Protein AF-A0AAV5WYT2-F1 (afdb_monomer_lite)

Radius of gyration: 34.92 Å; chains: 1; bounding box: 59×83×75 Å

Sequence (184 aa):
SSIEMAESSEPVCFFTCSLFDEMCTACASFRETVQFFSNYEGYVDEVEREETIAYLLTYYLESETETEFDEADSDDEEEEKMRQEAVEQIQREREEEHVPSALSIRYSRRCDICFFSNPPTRVAFISCGHLSCIHCAKHLAETGLILKTAICPFCRNPSKFVRIFEEEYRPSPPSFSTVLLSPS

Organism: NCBI:txid1538716

Secondary structure (DSSP, 8-state):
---PPP-----HHHHHHTTTT---HHHHHHHHHHHHHHT--S---HHHHHHHHHHHHHHHHHHTS-------SSHHHHHHHHHHHHHHHHHHHHHHHT-TTGGG-------TTT--SS-S-EEEETTT--EEEHHHHHHHHHH-TTTS-EEPTTT--EE-EEEPPPP---PPPP----------

Structure (mmCIF, N/CA/C/O backbone):
data_AF-A0AAV5WYT2-F1
#
_entry.id   AF-A0AAV5WYT2-F1
#
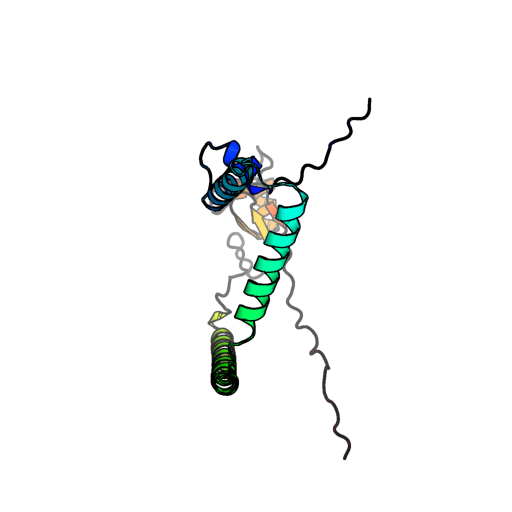loop_
_atom_site.group_PDB
_atom_site.id
_atom_site.type_symbol
_atom_site.label_atom_id
_atom_site.label_alt_id
_atom_site.label_comp_id
_atom_site.label_asym_id
_atom_site.label_entity_id
_atom_site.label_seq_id
_atom_site.pdbx_PDB_ins_code
_atom_site.Cartn_x
_atom_site.Cartn_y
_atom_site.Cartn_z
_atom_site.occupancy
_atom_site.B_iso_or_equiv
_atom_site.auth_seq_id
_atom_site.auth_comp_id
_atom_site.auth_asym_id
_atom_site.auth_atom_id
_atom_site.pdbx_PDB_model_num
ATOM 1 N N . SER A 1 1 ? 29.687 35.070 23.940 1.00 44.09 1 SER A N 1
ATOM 2 C CA . SER A 1 1 ? 28.448 35.861 23.943 1.00 44.09 1 SER A CA 1
ATOM 3 C C . SER A 1 1 ? 27.317 34.865 23.997 1.00 44.09 1 SER A C 1
ATOM 5 O O . SER A 1 1 ? 27.053 34.214 22.994 1.00 44.09 1 SER A O 1
ATOM 7 N N . SER A 1 2 ? 26.809 34.615 25.198 1.00 38.56 2 SER A N 1
ATOM 8 C CA . SER A 1 2 ? 25.729 33.664 25.451 1.00 38.56 2 SER A CA 1
ATOM 9 C C . SER A 1 2 ? 24.444 34.475 25.533 1.00 38.56 2 SER A C 1
ATOM 11 O O . SER A 1 2 ? 24.407 35.457 26.269 1.00 38.56 2 SER A O 1
ATOM 13 N N . ILE A 1 3 ? 23.447 34.122 24.728 1.00 42.97 3 ILE A N 1
ATOM 14 C CA . ILE A 1 3 ? 22.118 34.732 24.774 1.00 42.97 3 ILE A CA 1
ATOM 15 C C . ILE A 1 3 ? 21.289 33.872 25.724 1.00 42.97 3 ILE A C 1
ATOM 17 O O . ILE A 1 3 ? 21.007 32.716 25.418 1.00 42.97 3 ILE A O 1
ATOM 21 N N . GLU A 1 4 ? 20.953 34.427 26.884 1.00 54.44 4 GLU A N 1
ATOM 22 C CA . GLU A 1 4 ? 19.903 33.903 27.753 1.00 54.44 4 GLU A CA 1
ATOM 23 C C . GLU A 1 4 ? 18.554 34.309 27.151 1.00 54.44 4 GLU A C 1
ATOM 25 O O . GLU A 1 4 ? 18.307 35.490 26.903 1.00 54.44 4 GLU A O 1
ATOM 30 N N . MET A 1 5 ? 17.699 33.328 26.861 1.00 42.62 5 MET A N 1
ATOM 31 C CA . MET A 1 5 ? 16.313 33.570 26.471 1.00 42.62 5 MET A CA 1
ATOM 32 C C . MET A 1 5 ? 15.437 33.448 27.714 1.00 42.62 5 MET A C 1
ATOM 34 O O . MET A 1 5 ? 15.408 32.398 28.348 1.00 42.62 5 MET A O 1
ATOM 38 N N . ALA A 1 6 ? 14.752 34.536 28.060 1.00 46.12 6 ALA A N 1
ATOM 39 C CA . ALA A 1 6 ? 13.734 34.550 29.098 1.00 46.12 6 ALA A CA 1
ATOM 40 C C . ALA A 1 6 ? 12.500 33.766 28.624 1.00 46.12 6 ALA A C 1
ATOM 42 O O . ALA A 1 6 ? 11.971 34.029 27.543 1.00 46.12 6 ALA A O 1
ATOM 43 N N . GLU A 1 7 ? 12.046 32.813 29.434 1.00 52.94 7 GLU A N 1
ATOM 44 C CA . GLU A 1 7 ? 10.786 32.097 29.242 1.00 52.94 7 GLU A CA 1
ATOM 45 C C . GLU A 1 7 ? 9.620 33.020 29.632 1.00 52.94 7 GLU A C 1
ATOM 47 O O . GLU A 1 7 ? 9.244 33.111 30.799 1.00 52.94 7 GLU A O 1
ATOM 52 N N . SER A 1 8 ? 9.054 33.750 28.666 1.00 54.44 8 SER A N 1
ATOM 53 C CA . SER A 1 8 ? 7.767 34.424 28.854 1.00 54.44 8 SER A CA 1
ATOM 54 C C . SER A 1 8 ? 6.643 33.413 28.638 1.00 54.44 8 SER A C 1
ATOM 56 O O . SER A 1 8 ? 6.494 32.857 27.549 1.00 54.44 8 SER A O 1
ATOM 58 N N . SER A 1 9 ? 5.847 33.165 29.679 1.00 58.34 9 SER A N 1
ATOM 59 C CA . SER A 1 9 ? 4.703 32.246 29.679 1.00 58.34 9 SER A CA 1
ATOM 60 C C . SER A 1 9 ? 3.496 32.832 28.937 1.00 58.34 9 SER A C 1
ATOM 62 O O . SER A 1 9 ? 2.413 32.986 29.500 1.00 58.34 9 SER A O 1
ATOM 64 N N . GLU A 1 10 ? 3.683 33.211 27.677 1.00 53.88 10 GLU A N 1
ATOM 65 C CA . GLU A 1 10 ? 2.572 33.572 26.806 1.00 53.88 10 GLU A CA 1
ATOM 66 C C . GLU A 1 10 ? 1.927 32.294 26.246 1.00 53.88 10 GLU A C 1
ATOM 68 O O . GLU A 1 10 ? 2.632 31.373 25.817 1.00 53.88 10 GLU A O 1
ATOM 73 N N . PRO A 1 11 ? 0.587 32.190 26.243 1.00 59.00 11 PRO A N 1
ATOM 74 C CA . PRO A 1 11 ? -0.090 31.036 25.674 1.00 59.00 11 PRO A CA 1
ATOM 75 C C . PRO A 1 11 ? 0.221 30.942 24.174 1.00 59.00 11 PRO A C 1
ATOM 77 O O . PRO A 1 11 ? 0.096 31.920 23.442 1.00 59.00 11 PRO A O 1
ATOM 80 N N . VAL A 1 12 ? 0.571 29.743 23.699 1.00 59.28 12 VAL A N 1
ATOM 81 C CA . VAL A 1 12 ? 1.012 29.449 22.313 1.00 59.28 12 VAL A CA 1
ATOM 82 C C . VAL A 1 12 ? 0.027 29.963 21.228 1.00 59.28 12 VAL A C 1
ATOM 84 O O . VAL A 1 12 ? 0.431 30.253 20.100 1.00 59.28 12 VAL A O 1
ATOM 87 N N . CYS A 1 13 ? -1.256 30.160 21.578 1.00 60.09 13 CYS A N 1
ATOM 88 C CA . CYS A 1 13 ? -2.288 30.838 20.761 1.00 60.09 13 CYS A CA 1
ATOM 89 C C . CYS A 1 13 ? -1.910 32.267 20.361 1.00 60.09 13 CYS A C 1
ATOM 91 O O . CYS A 1 13 ? -2.163 32.688 19.233 1.00 60.09 13 CYS A O 1
ATOM 93 N N . PHE A 1 14 ? -1.331 33.028 21.288 1.00 56.94 14 PHE A N 1
ATOM 94 C CA . PHE A 1 14 ? -1.190 34.472 21.150 1.00 56.94 14 PHE A CA 1
ATOM 95 C C . PHE A 1 14 ? -0.170 34.837 20.072 1.00 56.94 14 PHE A C 1
ATOM 97 O O . PHE A 1 14 ? -0.423 35.710 19.240 1.00 56.94 14 PHE A O 1
ATOM 104 N N . PHE A 1 15 ? 0.936 34.091 20.015 1.00 57.75 15 PHE A N 1
ATOM 105 C CA . PHE A 1 15 ? 2.007 34.303 19.041 1.00 57.75 15 PHE A CA 1
ATOM 106 C C . PHE A 1 15 ? 1.596 33.925 17.611 1.00 57.75 15 PHE A C 1
ATOM 108 O O . PHE A 1 15 ? 2.059 34.515 16.639 1.00 57.75 15 PHE A O 1
ATOM 115 N N . THR A 1 16 ? 0.709 32.937 17.469 1.00 57.47 16 THR A N 1
ATOM 116 C CA . THR A 1 16 ? 0.218 32.504 16.156 1.00 57.47 16 THR A CA 1
ATOM 117 C C . THR A 1 16 ? -0.892 33.416 15.641 1.00 57.47 16 THR A C 1
ATOM 119 O O . THR A 1 16 ? -0.857 33.784 14.473 1.00 57.47 16 THR A O 1
ATOM 122 N N . CYS A 1 17 ? -1.818 33.873 16.489 1.00 61.09 17 CYS A N 1
ATOM 123 C CA . CYS A 1 17 ? -2.898 34.774 16.061 1.00 61.09 17 CYS A CA 1
ATOM 124 C C . CYS A 1 17 ? -2.403 36.183 15.689 1.00 61.09 17 CYS A C 1
ATOM 126 O O . CYS A 1 17 ? -2.953 36.812 14.791 1.00 61.09 17 CYS A O 1
ATOM 128 N N . SER A 1 18 ? -1.340 36.676 16.332 1.00 60.09 18 SER A N 1
ATOM 129 C CA . SER A 1 18 ? -0.770 38.002 16.038 1.00 60.09 18 SER A CA 1
ATOM 130 C C . SER A 1 18 ? -0.040 38.079 14.689 1.00 60.09 18 SER A C 1
ATOM 132 O O . SER A 1 18 ? 0.141 39.173 14.161 1.00 60.09 18 SER A O 1
ATOM 134 N N . LEU A 1 19 ? 0.328 36.940 14.088 1.00 63.75 19 LEU A N 1
ATOM 135 C CA . LEU A 1 19 ? 0.947 36.885 12.757 1.00 63.75 19 LEU A CA 1
ATOM 136 C C . LEU A 1 19 ? -0.060 36.953 11.599 1.00 63.75 19 LEU A C 1
ATOM 138 O O . LEU A 1 19 ? 0.343 37.253 10.476 1.00 63.75 19 LEU A O 1
ATOM 142 N N . PHE A 1 20 ? -1.341 36.669 11.852 1.00 62.19 20 PHE A N 1
ATOM 143 C CA . PHE A 1 20 ? -2.367 36.550 10.808 1.00 62.19 20 PHE A CA 1
ATOM 144 C C . PHE A 1 20 ? -3.471 37.615 10.889 1.00 62.19 20 PHE A C 1
ATOM 146 O O . PHE A 1 20 ? -4.433 37.526 10.135 1.00 62.19 20 PHE A O 1
ATOM 153 N N . ASP A 1 21 ? -3.336 38.619 11.765 1.00 58.19 21 ASP A N 1
ATOM 154 C CA . ASP A 1 21 ? -4.294 39.729 11.968 1.00 58.19 21 ASP A CA 1
ATOM 155 C C . ASP A 1 21 ? -5.744 39.305 12.316 1.00 58.19 21 ASP A C 1
ATOM 157 O O . ASP A 1 21 ? -6.640 40.139 12.443 1.00 58.19 21 ASP A O 1
ATOM 161 N N . GLU A 1 22 ? -5.978 38.013 12.557 1.00 69.62 22 GLU A N 1
ATOM 162 C CA . GLU A 1 22 ? -7.252 37.444 12.994 1.00 69.62 22 GLU A CA 1
ATOM 163 C C . GLU A 1 22 ? -7.084 36.850 14.403 1.00 69.62 22 GLU A C 1
ATOM 165 O O . GLU A 1 22 ? -6.518 35.772 14.597 1.00 69.62 22 GLU A O 1
ATOM 170 N N . MET A 1 23 ? -7.559 37.572 15.426 1.00 69.88 23 MET A N 1
ATOM 171 C CA . MET A 1 23 ? -7.591 37.072 16.807 1.00 69.88 23 MET A CA 1
ATOM 172 C C . MET A 1 23 ? -8.724 36.056 16.986 1.00 69.88 23 MET A C 1
ATOM 174 O O . MET A 1 23 ? -9.882 36.352 16.695 1.00 69.88 23 MET A O 1
ATOM 178 N N . CYS A 1 24 ? -8.420 34.880 17.541 1.00 75.81 24 CYS A N 1
ATOM 179 C CA . CYS A 1 24 ? -9.458 33.924 17.923 1.00 75.81 24 CYS A CA 1
ATOM 180 C C . CYS A 1 24 ? -10.222 34.387 19.181 1.00 75.81 24 CYS A C 1
ATOM 182 O O . CYS A 1 24 ? -9.710 35.158 19.998 1.00 75.81 24 CYS A O 1
ATOM 184 N N . THR A 1 25 ? -11.432 33.863 19.380 1.00 71.94 25 THR A N 1
ATOM 185 C CA . THR A 1 25 ? -12.322 34.192 20.508 1.00 71.94 25 THR A CA 1
ATOM 186 C C . THR A 1 25 ? -11.679 33.972 21.880 1.00 71.94 25 THR A C 1
ATOM 188 O O . THR A 1 25 ? -11.919 34.756 22.792 1.00 71.94 25 THR A O 1
ATOM 191 N N . ALA A 1 26 ? -10.818 32.959 22.026 1.00 67.69 26 ALA A N 1
ATOM 192 C CA . ALA A 1 26 ? -10.101 32.690 23.276 1.00 67.69 26 ALA A CA 1
ATOM 193 C C . ALA A 1 26 ? -9.005 33.732 23.572 1.00 67.69 26 ALA A C 1
ATOM 195 O O . ALA A 1 26 ? -8.808 34.138 24.714 1.00 67.69 26 ALA A O 1
ATOM 196 N N . CYS A 1 27 ? -8.300 34.197 22.539 1.00 67.00 27 CYS A N 1
ATOM 197 C CA . CYS A 1 27 ? -7.302 35.253 22.676 1.00 67.00 27 CYS A CA 1
ATOM 198 C C . CYS A 1 27 ? -7.987 36.648 22.834 1.00 67.00 27 CYS A C 1
ATOM 200 O O . CYS A 1 27 ? -7.410 37.549 23.445 1.00 67.00 27 CYS A O 1
ATOM 202 N N . ALA A 1 28 ? -9.237 36.823 22.373 1.00 71.75 28 ALA A N 1
ATOM 203 C CA . ALA A 1 28 ? -10.056 38.023 22.610 1.00 71.75 28 ALA A CA 1
ATOM 204 C C . ALA A 1 28 ? -10.562 38.133 24.060 1.00 71.75 28 ALA A C 1
ATOM 206 O O . ALA A 1 28 ? -10.391 39.182 24.681 1.00 71.75 28 ALA A O 1
ATOM 207 N N . SER A 1 29 ? -11.097 37.048 24.630 1.00 71.06 29 SER A N 1
ATOM 208 C CA . SER A 1 29 ? -11.566 37.038 26.023 1.00 71.06 29 SER A CA 1
ATOM 209 C C . SER A 1 29 ? -10.429 37.274 27.020 1.00 71.06 29 SER A C 1
ATOM 211 O O . SER A 1 29 ? -10.599 37.999 27.995 1.00 71.06 29 SER A O 1
ATOM 213 N N . PHE A 1 30 ? -9.232 36.742 26.752 1.00 70.69 30 PHE A N 1
ATOM 214 C CA . PHE A 1 30 ? -8.055 37.013 27.580 1.00 70.69 30 PHE A CA 1
ATOM 215 C C . PHE A 1 30 ? -7.683 38.506 27.593 1.00 70.69 30 PHE A C 1
ATOM 217 O O . PHE A 1 30 ? -7.388 39.062 28.651 1.00 70.69 30 PHE A O 1
ATOM 224 N N . ARG A 1 31 ? -7.746 39.181 26.436 1.00 71.88 31 ARG A N 1
ATOM 225 C CA . ARG A 1 31 ? -7.454 40.619 26.325 1.00 71.88 31 ARG A CA 1
ATOM 226 C C . ARG A 1 31 ? -8.453 41.471 27.109 1.00 71.88 31 ARG A C 1
ATOM 228 O O . ARG A 1 31 ? -8.035 42.425 27.763 1.00 71.88 31 ARG A O 1
ATOM 235 N N . GLU A 1 32 ? -9.737 41.126 27.061 1.00 71.81 32 GLU A N 1
ATOM 236 C CA . GLU A 1 32 ? -10.781 41.822 27.823 1.00 71.81 32 GLU A CA 1
ATOM 237 C C . GLU A 1 32 ? -10.590 41.647 29.333 1.00 71.81 32 GLU A C 1
ATOM 239 O O . GLU A 1 32 ? -10.638 42.630 30.072 1.00 71.81 32 GLU A O 1
ATOM 244 N N . THR A 1 33 ? -10.266 40.434 29.789 1.00 69.94 33 THR A N 1
ATOM 245 C CA . THR A 1 33 ? -9.974 40.156 31.203 1.00 69.94 33 THR A CA 1
ATOM 246 C C . THR A 1 33 ? -8.774 40.965 31.700 1.00 69.94 33 THR A C 1
ATOM 248 O O . THR A 1 33 ? -8.845 41.593 32.754 1.00 69.94 33 THR A O 1
ATOM 251 N N . VAL A 1 34 ? -7.681 41.028 30.931 1.00 67.75 34 VAL A N 1
ATOM 252 C CA . VAL A 1 34 ? -6.492 41.812 31.313 1.00 67.75 34 VAL A CA 1
ATOM 253 C C . VAL A 1 34 ? -6.783 43.320 31.325 1.00 67.75 34 VAL A C 1
ATOM 255 O O . VAL A 1 34 ? -6.356 44.013 32.250 1.00 67.75 34 VAL A O 1
ATOM 258 N N . GLN A 1 35 ? -7.547 43.840 30.356 1.00 67.12 35 GLN A N 1
ATOM 259 C CA . GLN A 1 35 ? -7.967 45.250 30.349 1.00 67.12 35 GLN A CA 1
ATOM 260 C C . GLN A 1 35 ? -8.914 45.602 31.502 1.00 67.12 35 GLN A C 1
ATOM 262 O O . GLN A 1 35 ? -8.885 46.730 31.997 1.00 67.12 35 GLN A O 1
ATOM 267 N N . PHE A 1 36 ? -9.741 44.659 31.953 1.00 70.19 36 PHE A N 1
ATOM 268 C CA . PHE A 1 36 ? -10.598 44.853 33.117 1.00 70.19 36 PHE A CA 1
ATOM 269 C C . PHE A 1 36 ? -9.770 45.051 34.395 1.00 70.19 36 P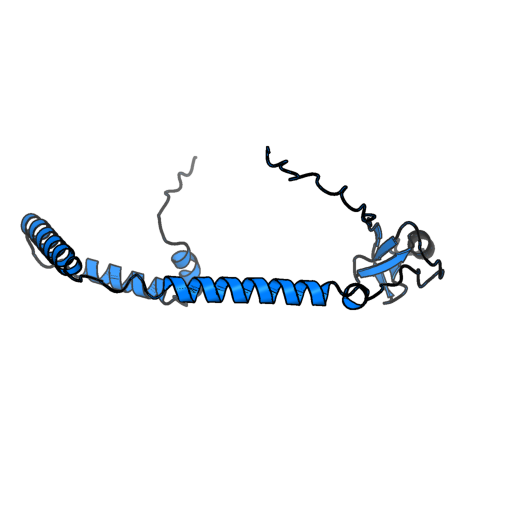HE A C 1
ATOM 271 O O . PHE A 1 36 ? -10.026 45.987 35.152 1.00 70.19 36 PHE A O 1
ATOM 278 N N . PHE A 1 37 ? -8.722 44.245 34.591 1.00 59.69 37 PHE A N 1
ATOM 279 C CA . PHE A 1 37 ? -7.827 44.397 35.741 1.00 59.69 37 PHE A CA 1
ATOM 280 C C . PHE A 1 37 ? -6.975 45.671 35.675 1.00 59.69 37 PHE A C 1
ATOM 282 O O . PHE A 1 37 ? -6.755 46.293 36.713 1.00 59.69 37 PHE A O 1
ATOM 289 N N . SER A 1 38 ? -6.546 46.113 34.483 1.00 58.28 38 SER A N 1
ATOM 290 C CA . SER A 1 38 ? -5.730 47.334 34.358 1.00 58.28 38 SER A CA 1
ATOM 291 C C . SER A 1 38 ? -6.514 48.624 34.610 1.00 58.28 38 SER A C 1
ATOM 293 O O . SER A 1 38 ? -5.930 49.625 35.002 1.00 58.28 38 SER A O 1
ATOM 295 N N . ASN A 1 39 ? -7.830 48.625 34.381 1.00 59.44 39 ASN A N 1
ATOM 296 C CA . ASN A 1 39 ? -8.673 49.809 34.581 1.00 59.44 39 ASN A CA 1
ATOM 297 C C . ASN A 1 39 ? -9.189 49.960 36.022 1.00 59.44 39 ASN A C 1
ATOM 299 O O . ASN A 1 39 ? -9.852 50.948 36.332 1.00 59.44 39 ASN A O 1
ATOM 303 N N . TYR A 1 40 ? -8.864 49.021 36.915 1.00 59.44 40 TYR A N 1
ATOM 304 C CA . TYR A 1 40 ? -9.212 49.069 38.337 1.00 59.44 40 TYR A CA 1
ATOM 305 C C . TYR A 1 40 ? -8.069 49.674 39.186 1.00 59.44 40 TYR A C 1
ATOM 307 O O . TYR A 1 40 ? -7.732 49.177 40.263 1.00 59.44 40 TYR A O 1
ATOM 315 N N . GLU A 1 41 ? -7.462 50.759 38.690 1.00 53.00 41 GLU A N 1
ATOM 316 C CA . GLU A 1 41 ? -6.531 51.652 39.409 1.00 53.00 41 GLU A CA 1
ATOM 317 C C . GLU A 1 41 ? -7.287 52.868 39.979 1.00 53.00 41 GLU A C 1
ATOM 319 O O . GLU A 1 41 ? -6.956 54.032 39.758 1.00 53.00 41 GLU A O 1
ATOM 324 N N . GLY A 1 42 ? -8.366 52.590 40.708 1.00 53.75 42 GLY A N 1
ATOM 325 C CA . GLY A 1 42 ? -9.157 53.591 41.416 1.00 53.75 42 GLY A CA 1
ATOM 326 C C . GLY A 1 42 ? -9.109 53.356 42.919 1.00 53.75 42 GLY A C 1
ATOM 327 O O . GLY A 1 42 ? -9.972 52.666 43.438 1.00 53.75 42 GLY A O 1
ATOM 328 N N . TYR A 1 43 ? -8.097 53.927 43.578 1.00 52.69 43 TYR A N 1
ATOM 329 C CA . TYR A 1 43 ? -8.089 54.352 44.987 1.00 52.69 43 TYR A CA 1
ATOM 330 C C . TYR A 1 43 ? -8.842 53.444 45.979 1.00 52.69 43 TYR A C 1
ATOM 332 O O . TYR A 1 43 ? -9.886 53.811 46.516 1.00 52.69 43 TYR A O 1
ATOM 340 N N . VAL A 1 44 ? -8.278 52.268 46.243 1.00 49.31 44 VAL A N 1
ATOM 341 C CA . VAL A 1 44 ? -8.585 51.482 47.443 1.00 49.31 44 VAL A CA 1
ATOM 342 C C . VAL A 1 44 ? -7.245 51.210 48.109 1.00 49.31 44 VAL A C 1
ATOM 344 O O . VAL A 1 44 ? -6.322 50.750 47.434 1.00 49.31 44 VAL A O 1
ATOM 347 N N . ASP A 1 45 ? -7.120 51.583 49.381 1.00 54.88 45 ASP A N 1
ATOM 348 C CA . ASP A 1 45 ? -5.930 51.350 50.200 1.00 54.88 45 ASP A CA 1
ATOM 349 C C . ASP A 1 45 ? -5.545 49.863 50.086 1.00 54.88 45 ASP A C 1
ATOM 351 O O . ASP A 1 45 ? -6.417 48.995 50.181 1.00 54.88 45 ASP A O 1
ATOM 355 N N . GLU A 1 46 ? -4.271 49.549 49.823 1.00 55.50 46 GLU A N 1
ATOM 356 C CA . GLU A 1 46 ? -3.808 48.177 49.516 1.00 55.50 46 GLU A CA 1
ATOM 357 C C . GLU A 1 46 ? -4.236 47.153 50.584 1.00 55.50 46 GLU A C 1
ATOM 359 O O . GLU A 1 46 ? -4.455 45.985 50.273 1.00 55.50 46 GLU A O 1
ATOM 364 N N . VAL A 1 47 ? -4.442 47.618 51.818 1.00 56.53 47 VAL A N 1
ATOM 365 C CA . VAL A 1 47 ? -4.871 46.822 52.973 1.00 56.53 47 VAL A CA 1
ATOM 366 C C . VAL A 1 47 ? -6.374 46.485 52.946 1.00 56.53 47 VAL A C 1
ATOM 368 O O . VAL A 1 47 ? -6.750 45.374 53.304 1.00 56.53 47 VAL A O 1
ATOM 371 N N . GLU A 1 48 ? -7.249 47.375 52.457 1.00 58.44 48 GLU A N 1
ATOM 372 C CA . GLU A 1 48 ? -8.704 47.116 52.382 1.00 58.44 48 GLU A CA 1
ATOM 373 C C . GLU A 1 48 ? -9.072 46.192 51.205 1.00 58.44 48 GLU A C 1
ATOM 375 O O . GLU A 1 48 ? -10.117 45.530 51.201 1.00 58.44 48 GLU A O 1
ATOM 380 N N . ARG A 1 49 ? -8.197 46.111 50.195 1.00 63.66 49 ARG A N 1
ATOM 381 C CA . ARG A 1 49 ? -8.394 45.274 49.005 1.00 63.66 49 ARG A CA 1
ATOM 382 C C . ARG A 1 49 ? -8.284 43.785 49.325 1.00 63.66 49 ARG A C 1
ATOM 384 O O . ARG A 1 49 ? -9.110 43.009 48.849 1.00 63.66 49 ARG A O 1
ATOM 391 N N . GLU A 1 50 ? -7.299 43.392 50.130 1.00 70.12 50 GLU A N 1
ATOM 392 C CA . GLU A 1 50 ? -7.099 41.991 50.519 1.00 70.12 50 GLU A CA 1
ATOM 393 C C . GLU A 1 50 ? -8.236 41.486 51.412 1.00 70.12 50 GLU A C 1
ATOM 395 O O . GLU A 1 50 ? -8.751 40.392 51.181 1.00 70.12 50 GLU A O 1
ATOM 400 N N . GLU A 1 51 ? -8.703 42.305 52.360 1.00 74.69 51 GLU A N 1
ATOM 401 C CA . GLU A 1 51 ? -9.835 41.955 53.227 1.00 74.69 51 GLU A CA 1
ATOM 402 C C . GLU A 1 51 ? -11.147 41.835 52.440 1.00 74.69 51 GLU A C 1
ATOM 404 O O . GLU A 1 51 ? -11.919 40.899 52.655 1.00 74.69 51 GLU A O 1
ATOM 409 N N . THR A 1 52 ? -11.376 42.721 51.464 1.00 76.75 52 THR A N 1
ATOM 410 C CA . THR A 1 52 ? -12.566 42.662 50.600 1.00 76.75 52 THR A CA 1
ATOM 411 C C . THR A 1 52 ? -12.540 41.437 49.683 1.00 76.75 52 THR A C 1
ATOM 413 O O . THR A 1 52 ? -13.562 40.774 49.507 1.00 76.75 52 THR A O 1
ATOM 416 N N . ILE A 1 53 ? -11.376 41.099 49.115 1.00 77.38 53 ILE A N 1
ATOM 417 C CA . ILE A 1 53 ? -11.206 39.897 48.286 1.00 77.38 53 ILE A CA 1
ATOM 418 C C . ILE A 1 53 ? -11.400 38.634 49.129 1.00 77.38 53 ILE A C 1
ATOM 420 O O . ILE A 1 53 ? -12.106 37.726 48.694 1.00 77.38 53 ILE A O 1
ATOM 424 N N . ALA A 1 54 ? -10.831 38.582 50.335 1.00 82.62 54 ALA A N 1
ATOM 425 C CA . ALA A 1 54 ? -10.997 37.455 51.246 1.00 82.62 54 ALA A CA 1
ATOM 426 C C . ALA A 1 54 ? -12.467 37.263 51.651 1.00 82.62 54 ALA A C 1
ATOM 428 O O . ALA A 1 54 ? -12.967 36.145 51.576 1.00 82.62 54 ALA A O 1
ATOM 429 N N . TYR A 1 55 ? -13.175 38.345 51.995 1.00 81.75 55 TYR A N 1
ATOM 430 C CA . TYR A 1 55 ? -14.597 38.305 52.349 1.00 81.75 55 TYR A CA 1
ATOM 431 C C . TYR A 1 55 ? -15.486 37.840 51.186 1.00 81.75 55 TYR A C 1
ATOM 433 O O . TYR A 1 55 ? -16.395 37.028 51.370 1.00 81.75 55 TYR A O 1
ATOM 441 N N . LEU A 1 56 ? -15.222 38.326 49.968 1.00 80.06 56 LEU A N 1
ATOM 442 C CA . LEU A 1 56 ? -15.954 37.888 48.780 1.00 80.06 56 LEU A CA 1
ATOM 443 C C . LEU A 1 56 ? -15.656 36.421 48.450 1.00 80.06 56 LEU A C 1
ATOM 445 O O . LEU A 1 56 ? -16.585 35.683 48.138 1.00 80.06 56 LEU A O 1
ATOM 449 N N . LEU A 1 57 ? -14.403 35.973 48.577 1.00 82.19 57 LEU A N 1
ATOM 450 C CA . LEU A 1 57 ? -14.037 34.565 48.397 1.00 82.19 57 LEU A CA 1
ATOM 451 C C . LEU A 1 57 ? -14.744 33.659 49.407 1.00 82.19 57 LEU A C 1
ATOM 453 O O . LEU A 1 57 ? -15.285 32.635 49.005 1.00 82.19 57 LEU A O 1
ATOM 457 N N . THR A 1 58 ? -14.796 34.030 50.690 1.00 78.88 58 THR A N 1
ATOM 458 C CA . THR A 1 58 ? -15.506 33.232 51.703 1.00 78.88 58 THR A CA 1
ATOM 459 C C . THR A 1 58 ? -17.004 33.182 51.440 1.00 78.88 58 THR A C 1
ATOM 461 O O . THR A 1 58 ? -17.585 32.108 51.502 1.00 78.88 58 THR A O 1
ATOM 464 N N . TYR A 1 59 ? -17.617 34.307 51.063 1.00 81.38 59 TYR A N 1
ATOM 465 C CA . TYR A 1 59 ? -19.046 34.356 50.757 1.00 81.38 59 TYR A CA 1
ATOM 466 C C . TYR A 1 59 ? -19.411 33.493 49.539 1.00 81.38 59 TYR A C 1
ATOM 468 O O . TYR A 1 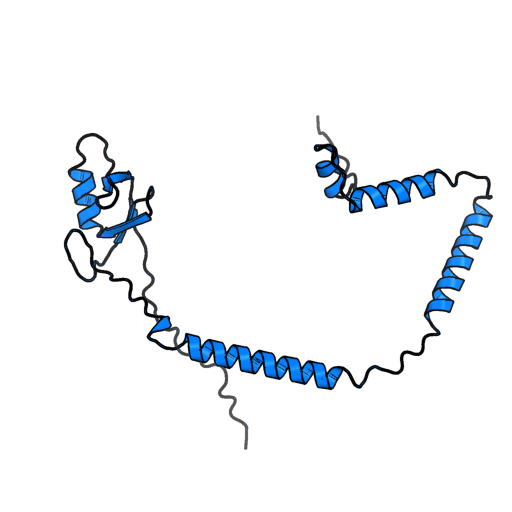59 ? -20.400 32.763 49.575 1.00 81.38 59 TYR A O 1
ATOM 476 N N . TYR A 1 60 ? -18.596 33.530 48.477 1.00 75.44 60 TYR A N 1
ATOM 477 C CA . TYR A 1 60 ? -18.803 32.675 47.305 1.00 75.44 60 TYR A CA 1
ATOM 478 C C . TYR A 1 60 ? -18.627 31.192 47.654 1.00 75.44 60 TYR A C 1
ATOM 480 O O . TYR A 1 60 ? -19.492 30.390 47.309 1.00 75.44 60 TYR A O 1
ATOM 488 N N . LEU A 1 61 ? -17.573 30.840 48.400 1.00 76.38 61 LEU A N 1
ATOM 489 C CA . LEU A 1 61 ? -17.316 29.462 48.828 1.00 76.38 61 LEU A CA 1
ATOM 490 C C . LEU A 1 61 ? -18.413 28.913 49.752 1.00 76.38 61 LEU A C 1
ATOM 492 O O . LEU A 1 61 ? -18.777 27.750 49.630 1.00 76.38 61 LEU A O 1
ATOM 496 N N . GLU A 1 62 ? -18.966 29.730 50.650 1.00 71.75 62 GLU A N 1
ATOM 497 C CA . GLU A 1 62 ? -20.075 29.326 51.524 1.00 71.75 62 GLU A CA 1
ATOM 498 C C . GLU A 1 62 ? -21.373 29.134 50.723 1.00 71.75 62 GLU A C 1
ATOM 500 O O . GLU A 1 62 ? -22.085 28.150 50.933 1.00 71.75 62 GLU A O 1
ATOM 505 N N . SER A 1 63 ? -21.639 30.002 49.739 1.00 64.38 63 SER A N 1
ATOM 506 C CA . SER A 1 63 ? -22.844 29.921 48.900 1.00 64.38 63 SER A CA 1
ATOM 507 C C . SER A 1 63 ? -22.883 28.709 47.959 1.00 64.38 63 SER A C 1
ATOM 509 O O . SER A 1 63 ? -23.965 28.273 47.573 1.00 64.38 63 SER A O 1
ATOM 511 N N . GLU A 1 64 ? -21.728 28.130 47.616 1.00 59.12 64 GLU A N 1
ATOM 512 C CA . GLU A 1 64 ? -21.642 26.934 46.766 1.00 59.12 64 GLU A CA 1
ATOM 513 C C . GLU A 1 64 ? -21.875 25.621 47.540 1.00 59.12 64 GLU A C 1
ATOM 515 O O . GLU A 1 64 ? -22.084 24.577 46.924 1.00 59.12 64 GLU A O 1
ATOM 520 N N . THR A 1 65 ? -21.890 25.650 48.880 1.00 54.81 65 THR A N 1
ATOM 521 C CA . THR A 1 65 ? -21.972 24.424 49.704 1.00 54.81 65 THR A CA 1
ATOM 522 C C . THR A 1 65 ? -23.377 24.031 50.168 1.00 54.81 65 THR A C 1
ATOM 524 O O . THR A 1 65 ? -23.543 22.936 50.699 1.00 54.81 65 THR A O 1
ATOM 527 N N . GLU A 1 66 ? -24.404 24.854 49.928 1.00 55.72 66 GLU A N 1
ATOM 528 C CA . GLU A 1 66 ? -25.793 24.586 50.364 1.00 55.72 66 GLU A CA 1
ATOM 529 C C . GLU A 1 66 ? -26.708 23.994 49.274 1.00 55.72 66 GLU A C 1
ATOM 531 O O . GLU A 1 66 ? -27.932 24.013 49.399 1.00 55.72 66 GLU A O 1
ATOM 536 N N . THR A 1 67 ? -26.148 23.411 48.212 1.00 52.06 67 THR A N 1
ATOM 537 C CA . THR A 1 67 ? -26.940 22.569 47.298 1.00 52.06 67 THR A CA 1
ATOM 538 C C . THR A 1 67 ? -26.747 21.097 47.657 1.00 52.06 67 THR A C 1
ATOM 540 O O . THR A 1 67 ? -25.875 20.415 47.129 1.00 52.06 67 THR A O 1
ATOM 543 N N . GLU A 1 68 ? -27.555 20.618 48.610 1.00 55.78 68 GLU A N 1
ATOM 544 C CA . GLU A 1 68 ? -27.816 19.187 48.822 1.00 55.78 68 GLU A CA 1
ATOM 545 C C . GLU A 1 68 ? -28.303 18.582 47.496 1.00 55.78 68 GLU A C 1
ATOM 547 O O . GLU A 1 68 ? -29.430 18.809 47.055 1.00 55.78 68 GLU A O 1
ATOM 552 N N . PHE A 1 69 ? -27.403 17.870 46.821 1.00 49.88 69 PHE A N 1
ATOM 553 C CA . PHE A 1 69 ? -27.643 17.180 45.560 1.00 49.88 69 PHE A CA 1
ATOM 554 C C . PHE A 1 69 ? -27.991 15.716 45.865 1.00 49.88 69 PHE A C 1
ATOM 556 O O . PHE A 1 69 ? -27.151 14.827 45.759 1.00 49.88 69 PHE A O 1
ATOM 563 N N . ASP A 1 70 ? -29.229 15.481 46.298 1.00 54.47 70 ASP A N 1
ATOM 564 C CA . ASP A 1 70 ? -29.774 14.155 46.633 1.00 54.47 70 ASP A CA 1
ATOM 565 C C . ASP A 1 70 ? -30.425 13.461 45.413 1.00 54.47 70 ASP A C 1
ATOM 567 O O . ASP A 1 70 ? -31.557 12.987 45.483 1.00 54.47 70 ASP A O 1
ATOM 571 N N . GLU A 1 71 ? -29.727 13.376 44.275 1.00 55.72 71 GLU A N 1
ATOM 572 C CA . GLU A 1 71 ? -30.192 12.617 43.094 1.00 55.72 71 GLU A CA 1
ATOM 573 C C . GLU A 1 71 ? -29.024 11.908 42.375 1.00 55.72 71 GLU A C 1
ATOM 575 O O . GLU A 1 71 ? -28.736 12.182 41.216 1.00 55.72 71 GLU A O 1
ATOM 580 N N . ALA A 1 72 ? -28.306 11.015 43.070 1.00 55.59 72 ALA A N 1
ATOM 581 C CA . ALA A 1 72 ? -27.128 10.322 42.518 1.00 55.59 72 ALA A CA 1
ATOM 582 C C . ALA A 1 72 ? -27.288 8.803 42.291 1.00 55.59 72 ALA A C 1
ATOM 584 O O . ALA A 1 72 ? -26.331 8.171 41.867 1.00 55.59 72 ALA A O 1
ATOM 585 N N . ASP A 1 73 ? -28.462 8.208 42.537 1.00 56.81 73 ASP A N 1
ATOM 586 C CA . ASP A 1 73 ? -28.612 6.737 42.509 1.00 56.81 73 ASP A CA 1
ATOM 587 C C . ASP A 1 73 ? -29.460 6.186 41.340 1.00 56.81 73 ASP A C 1
ATOM 589 O O . ASP A 1 73 ? -29.544 4.969 41.181 1.00 56.81 73 ASP A O 1
ATOM 593 N N . SER A 1 74 ? -30.098 7.020 40.503 1.00 58.38 74 SER A N 1
ATOM 594 C CA . SER A 1 74 ? -30.918 6.524 39.373 1.00 58.38 74 SER A CA 1
ATOM 595 C C . SER A 1 74 ? -30.198 6.456 38.027 1.00 58.38 74 SER A C 1
ATOM 597 O O . SER A 1 74 ? -30.637 5.711 37.152 1.00 58.38 74 SER A O 1
ATOM 599 N N . ASP A 1 75 ? -29.109 7.205 37.851 1.00 64.44 75 ASP A N 1
ATOM 600 C CA . ASP A 1 75 ? -28.443 7.343 36.548 1.00 64.44 75 ASP A CA 1
ATOM 601 C C . ASP A 1 75 ? -27.453 6.194 36.267 1.00 64.44 75 ASP A C 1
ATOM 603 O O . ASP A 1 75 ? -27.219 5.833 35.110 1.00 64.44 75 ASP A O 1
ATOM 607 N N . ASP A 1 76 ? -26.945 5.542 37.317 1.00 78.38 76 ASP A N 1
ATOM 608 C CA . ASP A 1 76 ? -25.942 4.476 37.210 1.00 78.38 76 ASP A CA 1
ATOM 609 C C . ASP A 1 76 ? -26.486 3.201 36.535 1.00 78.38 76 ASP A C 1
ATOM 611 O O . ASP A 1 76 ? -25.777 2.535 35.772 1.00 78.38 76 ASP A O 1
ATOM 615 N N . GLU A 1 77 ? -27.757 2.851 36.773 1.00 84.12 77 GLU A N 1
ATOM 616 C CA . GLU A 1 77 ? -28.370 1.658 36.168 1.00 84.12 77 GLU A CA 1
ATOM 617 C C . GLU A 1 77 ? -28.594 1.827 34.657 1.00 84.12 77 GLU A C 1
ATOM 619 O O . GLU A 1 77 ? -28.421 0.877 33.883 1.00 84.12 77 GLU A O 1
ATOM 624 N N . GLU A 1 78 ? -28.962 3.033 34.215 1.00 87.31 78 GLU A N 1
ATOM 625 C CA . GLU A 1 78 ? -29.203 3.321 32.800 1.00 87.31 78 GLU A CA 1
ATOM 626 C C . GLU A 1 78 ? -27.883 3.425 32.020 1.00 87.31 78 GLU A C 1
ATOM 628 O O . GLU A 1 78 ? -27.786 2.914 30.897 1.00 87.31 78 GLU A O 1
ATOM 633 N N . GLU A 1 79 ? -26.831 3.983 32.631 1.00 87.88 79 GLU A N 1
ATOM 634 C CA . GLU A 1 79 ? -25.496 4.025 32.031 1.00 87.88 79 GLU A CA 1
ATOM 635 C C . GLU A 1 79 ? -24.903 2.621 31.837 1.00 87.88 79 GLU A C 1
ATOM 637 O O . GLU A 1 79 ? -24.393 2.302 30.756 1.00 87.88 79 GLU A O 1
ATOM 642 N N . GLU A 1 80 ? -24.996 1.748 32.844 1.00 92.19 80 GLU A N 1
ATOM 643 C CA . GLU A 1 80 ? -24.474 0.381 32.748 1.00 92.19 80 GLU A CA 1
ATOM 644 C C . GLU A 1 80 ? -25.210 -0.426 31.670 1.00 92.19 80 GLU A C 1
ATOM 646 O O . GLU A 1 80 ? -24.587 -1.143 30.879 1.00 92.19 80 GLU A O 1
ATOM 651 N N . LYS A 1 81 ? -26.529 -0.244 31.559 1.00 93.00 81 LYS A N 1
ATOM 652 C CA . LYS A 1 81 ? -27.319 -0.864 30.494 1.00 93.00 81 LYS A CA 1
ATOM 653 C C . LYS A 1 81 ? -26.878 -0.388 29.106 1.00 93.00 81 LYS A C 1
ATOM 655 O O . LYS A 1 81 ? -26.678 -1.217 28.217 1.00 93.00 81 LYS A O 1
ATOM 660 N N . MET A 1 82 ? -26.662 0.916 28.915 1.00 92.12 82 MET A N 1
ATOM 661 C CA . MET A 1 82 ? -26.159 1.453 27.643 1.00 92.12 82 MET A CA 1
ATOM 662 C C . MET A 1 82 ? -24.770 0.909 27.289 1.00 92.12 82 MET A C 1
ATOM 664 O O . MET A 1 82 ? -24.503 0.595 26.127 1.00 92.12 82 MET A O 1
ATOM 668 N N . ARG A 1 83 ? -23.881 0.755 28.278 1.00 91.69 83 ARG A N 1
ATOM 669 C CA . ARG A 1 83 ? -22.551 0.162 28.068 1.00 91.69 83 ARG A CA 1
ATOM 670 C C . ARG A 1 83 ? -22.649 -1.294 27.622 1.00 91.69 83 ARG A C 1
ATOM 672 O O . ARG A 1 83 ? -21.942 -1.684 26.692 1.00 91.69 83 ARG A O 1
ATOM 679 N N . GLN A 1 84 ? -23.531 -2.079 28.238 1.00 95.00 84 GLN A N 1
ATOM 680 C CA . GLN A 1 84 ? -23.754 -3.475 27.854 1.00 95.00 84 GLN A CA 1
ATOM 681 C C . GLN A 1 84 ? -24.294 -3.585 26.425 1.00 95.00 84 GLN A C 1
ATOM 683 O O . GLN A 1 84 ? -23.730 -4.326 25.619 1.00 95.00 84 GLN A O 1
ATOM 688 N N . GLU A 1 85 ? -25.298 -2.781 26.066 1.00 96.38 85 GLU A N 1
ATOM 689 C CA . GLU A 1 85 ? -25.854 -2.752 24.706 1.00 96.38 85 GLU A CA 1
ATOM 690 C C . GLU A 1 85 ? -24.804 -2.334 23.660 1.00 96.38 85 GLU A C 1
ATOM 692 O O . GLU A 1 85 ? -24.710 -2.948 22.593 1.00 96.38 85 GLU A O 1
ATOM 697 N N . ALA A 1 86 ? -23.953 -1.349 23.970 1.00 95.31 86 ALA A N 1
ATOM 698 C CA . ALA A 1 86 ? -22.867 -0.927 23.087 1.00 95.31 86 ALA A CA 1
ATOM 699 C C . ALA A 1 86 ? -21.816 -2.033 22.882 1.00 95.31 86 ALA A C 1
ATOM 701 O O . ALA A 1 86 ? -21.354 -2.254 21.760 1.00 95.31 86 ALA A O 1
ATOM 702 N N . VAL A 1 87 ? -21.446 -2.759 23.943 1.00 94.81 87 VAL A N 1
ATOM 703 C CA . VAL A 1 87 ? -20.510 -3.890 23.851 1.00 94.81 87 VAL A CA 1
ATOM 704 C C . VAL A 1 87 ? -21.104 -5.025 23.017 1.00 94.81 87 VAL A C 1
ATOM 706 O O . VAL A 1 87 ? -20.408 -5.565 22.154 1.00 94.81 87 VAL A O 1
ATOM 709 N N . GLU A 1 88 ? -22.378 -5.361 23.223 1.00 96.50 88 GLU A N 1
ATOM 710 C CA . GLU A 1 88 ? -23.079 -6.372 22.427 1.00 96.50 88 GLU A CA 1
ATOM 711 C C . GLU A 1 88 ? -23.183 -5.971 20.953 1.00 96.50 88 GLU A C 1
ATOM 713 O O . GLU A 1 88 ? -22.990 -6.807 20.066 1.00 96.50 88 GLU A O 1
ATOM 718 N N . GLN A 1 89 ? -23.442 -4.692 20.668 1.00 94.38 89 GLN A N 1
ATOM 719 C CA . GLN A 1 89 ? -23.474 -4.186 19.301 1.00 94.38 89 GLN A CA 1
ATOM 720 C C . GLN A 1 89 ? -22.099 -4.295 18.629 1.00 94.38 89 GLN A C 1
ATOM 722 O O . GLN A 1 89 ? -22.007 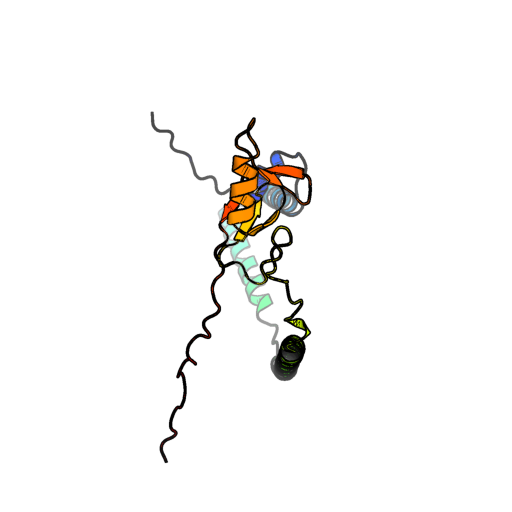-4.828 17.524 1.00 94.38 89 GLN A O 1
ATOM 727 N N . ILE A 1 90 ? -21.023 -3.886 19.310 1.00 89.06 90 ILE A N 1
ATOM 728 C CA . ILE A 1 90 ? -19.650 -4.016 18.795 1.00 89.06 90 ILE A CA 1
ATOM 729 C C . ILE A 1 90 ? -19.287 -5.488 18.554 1.00 89.06 90 ILE A C 1
ATOM 731 O O . ILE A 1 90 ? -18.624 -5.805 17.566 1.00 89.06 90 ILE A O 1
ATOM 735 N N . GLN A 1 91 ? -19.687 -6.401 19.445 1.00 90.50 91 GLN A N 1
ATOM 736 C CA . GLN A 1 91 ? -19.443 -7.834 19.261 1.00 90.50 91 GLN A CA 1
ATOM 737 C C . GLN A 1 91 ? -20.171 -8.372 18.029 1.00 90.50 91 GLN A C 1
ATOM 739 O O . GLN A 1 91 ? -19.542 -9.030 17.202 1.00 90.50 91 GLN A O 1
ATOM 744 N N . ARG A 1 92 ? -21.450 -8.026 17.860 1.00 89.56 92 ARG A N 1
ATOM 745 C CA . ARG A 1 92 ? -22.250 -8.426 16.696 1.00 89.56 92 ARG A CA 1
ATOM 746 C C . ARG A 1 92 ? -21.645 -7.914 15.389 1.00 89.56 92 ARG A C 1
ATOM 748 O O . ARG A 1 92 ? -21.473 -8.686 14.453 1.00 89.56 92 ARG A O 1
ATOM 755 N N . GLU A 1 93 ? -21.246 -6.644 15.348 1.00 85.00 93 GLU A N 1
ATOM 756 C CA . GLU A 1 93 ? -20.600 -6.040 14.175 1.00 85.00 93 GLU A CA 1
ATOM 757 C C . GLU A 1 93 ? -19.267 -6.726 13.837 1.00 85.00 93 GLU A C 1
ATOM 759 O O . GLU A 1 93 ? -18.994 -7.006 12.670 1.00 85.00 93 GLU A O 1
ATOM 764 N N . ARG A 1 94 ? -18.451 -7.078 14.841 1.00 82.06 94 ARG A N 1
ATOM 765 C CA . ARG A 1 94 ? -17.202 -7.830 14.622 1.00 82.06 94 ARG A CA 1
ATOM 766 C C . ARG A 1 94 ? -17.458 -9.241 14.106 1.00 82.06 94 ARG A C 1
ATOM 768 O O . ARG A 1 94 ? -16.726 -9.708 13.236 1.00 82.06 94 ARG A O 1
ATOM 775 N N . GLU A 1 95 ? -18.468 -9.933 14.622 1.00 83.31 95 GLU A N 1
ATOM 776 C CA . GLU A 1 95 ? -18.857 -11.263 14.138 1.00 83.31 95 GLU A CA 1
ATOM 777 C C . GLU A 1 95 ? -19.338 -11.219 12.679 1.00 83.31 95 GLU A C 1
ATOM 779 O O . GLU A 1 95 ? -18.997 -12.105 11.890 1.00 83.31 95 GLU A O 1
ATOM 784 N N . GLU A 1 96 ? -20.050 -10.157 12.293 1.00 74.75 96 GLU A N 1
ATOM 785 C CA . GLU A 1 96 ? -20.462 -9.892 10.911 1.00 74.75 96 GLU A CA 1
ATOM 786 C C . GLU A 1 96 ? -19.286 -9.479 10.001 1.00 74.75 96 GLU A C 1
ATOM 788 O O . GLU A 1 96 ? -19.227 -9.884 8.838 1.00 74.75 96 GLU A O 1
ATOM 793 N N . GLU A 1 97 ? -18.301 -8.728 10.498 1.00 68.31 97 GLU A N 1
ATOM 794 C CA . GLU A 1 97 ? -17.096 -8.376 9.731 1.00 68.31 97 GLU A CA 1
ATOM 795 C C . GLU A 1 97 ? -16.163 -9.588 9.535 1.00 68.31 97 GLU A C 1
ATOM 797 O O . GLU A 1 97 ? -15.502 -9.730 8.500 1.00 68.31 97 GLU A O 1
ATOM 802 N N . HIS A 1 98 ? -16.174 -10.534 10.478 1.00 60.53 98 HIS A N 1
ATOM 803 C CA . HIS A 1 98 ? -15.435 -11.795 10.401 1.00 60.53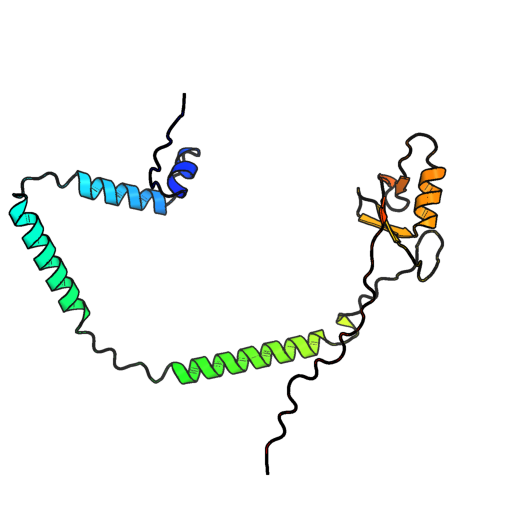 98 HIS A CA 1
ATOM 804 C C . HIS A 1 98 ? -16.000 -12.810 9.396 1.00 60.53 98 HIS A C 1
ATOM 806 O O . HIS A 1 98 ? -15.503 -13.939 9.328 1.00 60.53 98 HIS A O 1
ATOM 812 N N . VAL A 1 99 ? -16.970 -12.442 8.552 1.00 61.78 99 VAL A N 1
ATOM 813 C CA . VAL A 1 99 ? -17.373 -13.306 7.439 1.00 61.78 99 VAL A CA 1
ATOM 814 C C . VAL A 1 99 ? -16.179 -13.411 6.471 1.00 61.78 99 VAL A C 1
ATOM 816 O O . VAL A 1 99 ? -15.764 -12.405 5.885 1.00 61.78 99 VAL A O 1
ATOM 819 N N . PRO A 1 100 ? -15.617 -14.613 6.222 1.00 56.56 100 PRO A N 1
ATOM 820 C CA . PRO A 1 100 ? -14.418 -14.785 5.393 1.00 56.56 100 PRO A CA 1
ATOM 821 C C . PRO A 1 100 ? -14.546 -14.206 3.979 1.00 56.56 100 PRO A C 1
ATOM 823 O O . PRO A 1 100 ? -13.540 -13.971 3.315 1.00 56.56 100 PRO A O 1
ATOM 826 N N . SER A 1 101 ? -15.773 -13.980 3.500 1.00 56.03 101 SER A N 1
ATOM 827 C CA . SER A 1 101 ? -16.033 -13.319 2.225 1.00 56.03 101 SER A CA 1
ATOM 828 C C . SER A 1 101 ? -15.698 -11.824 2.241 1.00 56.03 101 SER A C 1
ATOM 830 O O . SER A 1 101 ? -15.144 -11.357 1.249 1.00 56.03 101 SER A O 1
ATOM 832 N N . ALA A 1 102 ? -15.965 -11.096 3.334 1.00 53.19 102 ALA A N 1
ATOM 833 C CA . ALA A 1 102 ? -15.716 -9.653 3.453 1.00 53.19 102 ALA A CA 1
ATOM 834 C C . ALA A 1 102 ? -14.218 -9.336 3.603 1.00 53.19 102 ALA A C 1
ATOM 836 O O . ALA A 1 102 ? -13.696 -8.449 2.931 1.00 53.19 102 ALA A O 1
ATOM 837 N N . LEU A 1 103 ? -13.486 -10.168 4.353 1.00 54.50 103 LEU A N 1
ATOM 838 C CA . LEU A 1 103 ? -12.018 -10.112 4.455 1.00 54.50 103 LEU A CA 1
ATOM 839 C C . LEU A 1 103 ? -11.296 -10.626 3.193 1.00 54.50 103 LEU A C 1
ATOM 841 O O . LEU A 1 103 ? -10.066 -10.617 3.120 1.00 54.50 103 LEU A O 1
ATOM 845 N N . SER A 1 104 ? -12.044 -11.085 2.183 1.00 53.94 104 SER A N 1
ATOM 846 C CA . SER A 1 104 ? -11.512 -11.652 0.946 1.00 53.94 104 SER A CA 1
ATOM 847 C C . SER A 1 104 ? -11.978 -10.904 -0.304 1.00 53.94 104 SER A C 1
ATOM 849 O O . SER A 1 104 ? -12.341 -11.509 -1.315 1.00 53.94 104 SER A O 1
ATOM 851 N N . ILE A 1 105 ? -11.804 -9.579 -0.333 1.00 54.41 105 ILE A N 1
ATOM 852 C CA . ILE A 1 105 ? -11.373 -8.978 -1.604 1.00 54.41 105 ILE A CA 1
ATOM 853 C C . ILE A 1 105 ? -10.016 -9.623 -1.906 1.00 54.41 105 ILE A C 1
ATOM 855 O O . ILE A 1 105 ? -8.966 -9.173 -1.458 1.00 54.41 105 ILE A O 1
ATOM 859 N N . ARG A 1 106 ? -10.051 -10.797 -2.547 1.00 61.75 106 ARG A N 1
ATOM 860 C CA . ARG A 1 106 ? -8.886 -11.634 -2.811 1.00 61.75 106 ARG A CA 1
ATOM 861 C C . ARG A 1 106 ? -8.036 -10.889 -3.819 1.00 61.75 106 ARG A C 1
ATOM 863 O O . ARG A 1 106 ? -8.212 -11.045 -5.025 1.00 61.75 106 ARG A O 1
ATOM 870 N N . TYR A 1 107 ? -7.118 -10.069 -3.326 1.00 74.12 107 TYR A N 1
ATOM 871 C CA . TYR A 1 107 ? -6.094 -9.472 -4.158 1.00 74.12 107 TYR A CA 1
ATOM 872 C C . TYR A 1 107 ? -5.311 -10.614 -4.802 1.00 74.12 107 TYR A C 1
ATOM 874 O O . TYR A 1 107 ? -4.634 -11.397 -4.131 1.00 74.12 107 TYR A O 1
ATOM 882 N N . SER A 1 108 ? -5.454 -10.747 -6.119 1.00 86.69 108 SER A N 1
ATOM 883 C CA . SER A 1 108 ? -4.685 -11.718 -6.882 1.00 86.69 108 SER A CA 1
ATOM 884 C C . SER A 1 108 ? -3.199 -11.419 -6.691 1.00 86.69 108 SER A C 1
ATOM 886 O O . SER A 1 108 ? -2.742 -10.299 -6.920 1.00 86.69 108 SER A O 1
ATOM 888 N N . ARG A 1 109 ? -2.421 -12.424 -6.276 1.00 91.19 109 ARG A N 1
ATOM 889 C CA . ARG A 1 109 ? -0.953 -12.311 -6.235 1.00 91.19 109 ARG A CA 1
ATOM 890 C C . ARG A 1 109 ? -0.320 -12.521 -7.609 1.00 91.19 109 ARG A C 1
ATOM 892 O O . ARG A 1 109 ? 0.890 -12.343 -7.743 1.00 91.19 109 ARG A O 1
ATOM 899 N N . ARG A 1 110 ? -1.114 -12.867 -8.627 1.00 95.31 110 ARG A N 1
ATOM 900 C CA . ARG A 1 110 ? -0.631 -13.118 -9.984 1.00 95.31 110 ARG A CA 1
ATOM 901 C C . ARG A 1 110 ? 0.066 -11.875 -10.528 1.00 95.31 110 ARG A C 1
ATOM 903 O O . ARG A 1 110 ? -0.467 -10.777 -10.459 1.00 95.31 110 ARG A O 1
ATOM 910 N N . CYS A 1 111 ? 1.261 -12.051 -11.084 1.00 96.62 111 CYS A N 1
ATOM 911 C CA . CYS A 1 111 ? 1.918 -10.983 -11.831 1.00 96.62 111 CYS A CA 1
ATOM 912 C C . CYS A 1 111 ? 1.215 -10.807 -13.180 1.00 96.62 111 CYS A C 1
ATOM 914 O O . CYS A 1 111 ? 1.177 -11.756 -13.956 1.00 96.62 111 CYS A O 1
ATOM 916 N N . ASP A 1 112 ? 0.733 -9.615 -13.511 1.00 95.44 112 ASP A N 1
ATOM 917 C CA . ASP A 1 112 ? 0.019 -9.383 -14.779 1.00 95.44 112 ASP A CA 1
ATOM 918 C C . ASP A 1 112 ? 0.929 -9.321 -16.018 1.00 95.44 112 ASP A C 1
ATOM 920 O O . ASP A 1 112 ? 0.443 -9.267 -17.142 1.00 95.44 112 ASP A O 1
ATOM 924 N N . ILE A 1 113 ? 2.255 -9.358 -15.830 1.00 96.38 113 ILE A N 1
ATOM 925 C CA . ILE A 1 113 ? 3.238 -9.316 -16.925 1.00 96.38 113 ILE A CA 1
ATOM 926 C C . ILE A 1 113 ? 3.626 -10.733 -17.364 1.00 96.38 113 ILE A C 1
ATOM 928 O O . ILE A 1 113 ? 3.529 -11.073 -18.537 1.00 96.38 113 ILE A O 1
ATOM 932 N N . CYS A 1 114 ? 4.087 -11.568 -16.425 1.00 97.81 114 CYS A N 1
ATOM 933 C CA . CYS A 1 114 ? 4.499 -12.948 -16.712 1.00 97.81 114 CYS A CA 1
ATOM 934 C C . CYS A 1 114 ? 3.445 -13.995 -16.344 1.00 97.81 114 CYS A C 1
ATOM 936 O O . CYS A 1 114 ? 3.676 -15.185 -16.538 1.00 97.81 114 CYS A O 1
ATOM 938 N N . PHE A 1 115 ? 2.317 -13.575 -15.765 1.00 96.88 115 PHE A N 1
ATOM 939 C CA . PHE A 1 115 ? 1.210 -14.433 -15.341 1.00 96.88 115 PHE A CA 1
ATOM 940 C C . PHE A 1 115 ? 1.551 -15.507 -14.301 1.00 96.88 115 PHE A C 1
ATOM 942 O O . PHE A 1 115 ? 0.728 -16.378 -14.025 1.00 96.88 115 PHE A O 1
ATOM 949 N N . PHE A 1 116 ? 2.721 -15.418 -13.663 1.00 97.12 116 PHE A N 1
ATOM 950 C CA . PHE A 1 116 ? 3.083 -16.291 -12.553 1.00 97.12 116 PHE A CA 1
ATOM 951 C C . PHE A 1 116 ? 2.136 -16.043 -11.374 1.00 97.12 116 PHE A C 1
ATOM 953 O O . PHE A 1 116 ? 2.000 -14.905 -10.922 1.00 97.12 116 PHE A O 1
ATOM 960 N N . SER A 1 117 ? 1.462 -17.094 -10.907 1.00 94.94 117 SER A N 1
ATOM 961 C CA . SER A 1 117 ? 0.316 -17.006 -9.990 1.00 94.94 117 SER A CA 1
ATOM 962 C C . SER A 1 117 ? 0.665 -16.456 -8.609 1.00 94.94 117 SER A C 1
ATOM 964 O O . SER A 1 117 ? -0.159 -15.775 -8.003 1.00 94.94 117 SER A O 1
ATOM 966 N N . ASN A 1 118 ? 1.871 -16.735 -8.113 1.00 93.75 118 ASN A N 1
ATOM 967 C CA . ASN A 1 118 ? 2.292 -16.320 -6.781 1.00 93.75 118 ASN A CA 1
ATOM 968 C C . ASN A 1 118 ? 3.811 -16.066 -6.712 1.00 93.75 118 ASN A C 1
ATOM 970 O O . ASN A 1 118 ? 4.556 -16.914 -6.219 1.00 93.75 118 ASN A O 1
ATOM 974 N N . PRO A 1 119 ? 4.312 -14.949 -7.268 1.00 95.19 119 PRO A N 1
ATOM 975 C CA . PRO A 1 119 ? 5.741 -14.672 -7.318 1.00 95.19 119 PRO A CA 1
ATOM 976 C C . PRO A 1 119 ? 6.304 -14.486 -5.900 1.00 95.19 119 PRO A C 1
ATOM 978 O O . PRO A 1 119 ? 5.743 -13.710 -5.129 1.00 95.19 119 PRO A O 1
ATOM 981 N N . PRO A 1 120 ? 7.450 -15.112 -5.564 1.00 92.62 120 PRO A N 1
ATOM 982 C CA . PRO A 1 120 ? 8.007 -15.089 -4.205 1.00 92.62 120 PRO A CA 1
ATOM 983 C C . PRO A 1 120 ? 8.490 -13.701 -3.775 1.00 92.62 120 PRO A C 1
ATOM 985 O O . PRO A 1 120 ? 8.792 -13.460 -2.611 1.00 92.62 120 PRO A O 1
ATOM 988 N N . THR A 1 121 ? 8.656 -12.774 -4.716 1.00 95.50 121 THR A N 1
ATOM 989 C CA . THR A 1 121 ? 9.033 -11.397 -4.417 1.00 95.50 121 THR A CA 1
ATOM 990 C C . THR A 1 121 ? 8.375 -10.455 -5.411 1.00 95.50 121 THR A C 1
ATOM 992 O O . THR A 1 121 ? 8.527 -10.597 -6.631 1.00 95.50 121 THR A O 1
ATOM 995 N N . ARG A 1 122 ? 7.668 -9.468 -4.863 1.00 96.25 122 ARG A N 1
ATOM 996 C CA . ARG A 1 122 ? 7.023 -8.387 -5.601 1.00 96.25 122 ARG A CA 1
ATOM 997 C C . ARG A 1 122 ? 7.739 -7.066 -5.349 1.00 96.25 122 ARG A C 1
ATOM 999 O O . ARG A 1 122 ? 8.486 -6.908 -4.380 1.00 96.25 122 ARG A O 1
ATOM 1006 N N . VAL A 1 123 ? 7.539 -6.135 -6.267 1.00 97.31 123 VAL A N 1
ATOM 1007 C CA . VAL A 1 123 ? 8.060 -4.776 -6.182 1.00 97.31 123 VAL A CA 1
ATOM 1008 C C . VAL A 1 123 ? 6.944 -3.777 -6.473 1.00 97.31 123 VAL A C 1
ATOM 1010 O O . VAL A 1 123 ? 6.052 -4.072 -7.271 1.00 97.31 123 VAL A O 1
ATOM 1013 N N . ALA A 1 124 ? 7.024 -2.599 -5.856 1.00 97.38 124 ALA A N 1
ATOM 1014 C CA . ALA A 1 124 ? 6.191 -1.443 -6.182 1.00 97.38 124 ALA A CA 1
ATOM 1015 C C . ALA A 1 124 ? 7.000 -0.423 -6.983 1.00 97.38 124 ALA A C 1
ATOM 1017 O O . ALA A 1 124 ? 8.143 -0.118 -6.631 1.00 97.38 124 ALA A O 1
ATOM 1018 N N . PHE A 1 125 ? 6.398 0.141 -8.028 1.00 96.81 125 PHE A N 1
ATOM 1019 C CA . PHE A 1 125 ? 6.938 1.314 -8.713 1.00 96.81 125 PHE A CA 1
ATOM 1020 C C . PHE A 1 125 ? 6.665 2.567 -7.868 1.00 96.81 125 PHE A C 1
ATOM 1022 O O . PHE A 1 125 ? 5.513 2.933 -7.661 1.00 96.81 125 PHE A O 1
ATOM 1029 N N . ILE A 1 126 ? 7.720 3.231 -7.387 1.00 96.81 126 ILE A N 1
ATOM 1030 C CA . ILE A 1 126 ? 7.637 4.330 -6.405 1.00 96.81 126 ILE A CA 1
ATOM 1031 C C . ILE A 1 126 ? 6.733 5.481 -6.874 1.00 96.81 126 ILE A C 1
ATOM 1033 O O . ILE A 1 126 ? 6.001 6.040 -6.068 1.00 96.81 126 ILE A O 1
ATOM 1037 N N . SER A 1 127 ? 6.764 5.842 -8.161 1.00 96.38 127 SER A N 1
ATOM 1038 C CA . SER A 1 127 ? 6.029 7.017 -8.647 1.00 96.38 127 SER A CA 1
ATOM 1039 C C . SER A 1 127 ? 4.528 6.792 -8.823 1.00 96.38 127 SER A C 1
ATOM 1041 O O . SER A 1 127 ? 3.787 7.763 -8.931 1.00 96.38 127 SER A O 1
ATOM 1043 N N . CYS A 1 128 ? 4.064 5.541 -8.894 1.00 97.50 128 CYS A N 1
ATOM 1044 C CA . CYS A 1 128 ? 2.670 5.242 -9.233 1.00 97.50 128 CYS A CA 1
ATOM 1045 C C . CYS A 1 128 ? 2.021 4.122 -8.416 1.00 97.50 128 CYS A C 1
ATOM 1047 O O . CYS A 1 128 ? 0.848 3.842 -8.628 1.00 97.50 128 CYS A O 1
ATOM 1049 N N . GLY A 1 129 ? 2.761 3.439 -7.543 1.00 96.62 129 GLY A N 1
ATOM 1050 C CA . GLY A 1 129 ? 2.241 2.390 -6.662 1.00 96.62 129 GLY A CA 1
ATOM 1051 C C . GLY A 1 129 ? 1.901 1.056 -7.337 1.00 96.62 129 GLY A C 1
ATOM 1052 O O . GLY A 1 129 ? 1.601 0.092 -6.638 1.00 96.62 129 GLY A O 1
ATOM 1053 N N . HIS A 1 130 ? 1.974 0.949 -8.668 1.00 97.00 130 HIS A N 1
ATOM 1054 C CA . HIS A 1 130 ? 1.677 -0.306 -9.362 1.00 97.00 130 HIS A CA 1
ATOM 1055 C C . HIS A 1 130 ? 2.654 -1.425 -8.973 1.00 97.00 130 HIS A C 1
ATOM 1057 O O . HIS A 1 130 ? 3.834 -1.182 -8.698 1.00 97.00 130 HIS A O 1
ATOM 1063 N N . LEU A 1 131 ? 2.159 -2.663 -8.998 1.00 96.12 131 LEU A N 1
ATOM 1064 C CA . LEU A 1 131 ? 2.862 -3.850 -8.517 1.00 96.12 131 LEU A CA 1
ATOM 1065 C C . LEU A 1 131 ? 3.295 -4.764 -9.663 1.00 96.12 131 LEU A C 1
ATOM 1067 O O . LEU A 1 131 ? 2.570 -4.962 -10.632 1.00 96.12 131 LEU A O 1
ATOM 1071 N N . SER A 1 132 ? 4.469 -5.379 -9.537 1.00 96.75 132 SER A N 1
ATOM 1072 C CA . SER A 1 132 ? 4.911 -6.457 -10.433 1.00 96.75 132 SER A CA 1
ATOM 1073 C C . SER A 1 132 ? 5.840 -7.435 -9.711 1.00 96.75 132 SER A C 1
ATOM 1075 O O . SER A 1 132 ? 6.274 -7.176 -8.587 1.00 96.75 132 SER A O 1
ATOM 1077 N N . CYS A 1 133 ? 6.159 -8.579 -10.324 1.00 97.81 133 CYS A N 1
ATOM 1078 C CA . CYS A 1 133 ? 7.197 -9.455 -9.778 1.00 97.81 133 CYS A CA 1
ATOM 1079 C C . CYS A 1 133 ? 8.601 -8.876 -10.020 1.00 97.81 133 CYS A C 1
ATOM 1081 O O . CYS A 1 133 ? 8.848 -8.177 -11.007 1.00 97.81 133 CYS A O 1
ATOM 1083 N N . ILE A 1 134 ? 9.550 -9.215 -9.141 1.00 96.88 134 ILE A N 1
ATOM 1084 C CA . ILE A 1 134 ? 10.921 -8.687 -9.215 1.00 96.88 134 ILE A CA 1
ATOM 1085 C C . ILE A 1 134 ? 11.631 -9.013 -10.537 1.00 96.88 134 ILE A C 1
ATOM 1087 O O . ILE A 1 134 ? 12.406 -8.197 -11.030 1.00 96.88 134 ILE A O 1
ATOM 1091 N N . HIS A 1 135 ? 11.361 -10.179 -11.133 1.00 96.81 135 HIS A N 1
ATOM 1092 C CA . HIS A 1 135 ? 11.978 -10.582 -12.398 1.00 96.81 135 HIS A CA 1
ATOM 1093 C C . HIS A 1 135 ? 11.513 -9.702 -13.562 1.00 96.81 135 HIS A C 1
ATOM 1095 O O . HIS A 1 135 ? 12.346 -9.214 -14.321 1.00 96.81 135 HIS A O 1
ATOM 1101 N N . CYS A 1 136 ? 10.209 -9.429 -13.663 1.00 96.75 136 CYS A N 1
ATOM 1102 C CA . CYS A 1 136 ? 9.671 -8.544 -14.695 1.00 96.75 136 CYS A CA 1
ATOM 1103 C C . CYS A 1 136 ? 10.167 -7.106 -14.526 1.00 96.75 136 CYS A C 1
ATOM 1105 O O . CYS A 1 136 ? 10.559 -6.481 -15.506 1.00 96.75 136 CYS A O 1
ATOM 1107 N N . ALA A 1 137 ? 10.207 -6.589 -13.296 1.00 95.44 137 ALA A N 1
ATOM 1108 C CA . ALA A 1 137 ? 10.702 -5.238 -13.046 1.00 95.44 137 ALA A CA 1
ATOM 1109 C C . ALA A 1 137 ? 12.190 -5.074 -13.398 1.00 95.44 137 ALA A C 1
ATOM 1111 O O . ALA A 1 137 ? 12.567 -4.077 -14.012 1.00 95.44 137 ALA A O 1
ATOM 1112 N N . LYS A 1 138 ? 13.031 -6.065 -13.064 1.00 94.44 138 LYS A N 1
ATOM 1113 C CA . LYS A 1 138 ? 14.448 -6.083 -13.461 1.00 94.44 138 LYS A CA 1
ATOM 1114 C C . LYS A 1 138 ? 14.610 -6.134 -14.976 1.00 94.44 138 LYS A C 1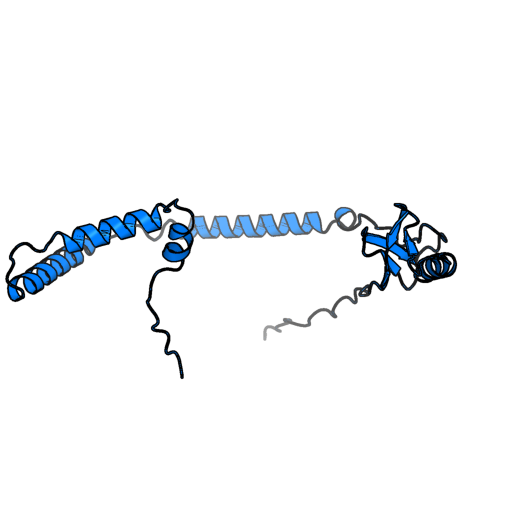
ATOM 1116 O O . LYS A 1 138 ? 15.340 -5.316 -15.521 1.00 94.44 138 LYS A O 1
ATOM 1121 N N . HIS A 1 139 ? 13.869 -7.011 -15.650 1.00 93.62 139 HIS A N 1
ATOM 1122 C CA . HIS A 1 139 ? 13.911 -7.112 -17.108 1.00 93.62 139 HIS A CA 1
ATOM 1123 C C . HIS A 1 139 ? 13.509 -5.793 -17.794 1.00 93.62 139 HIS A C 1
ATOM 1125 O O . HIS A 1 139 ? 14.165 -5.349 -18.736 1.00 93.62 139 HIS A O 1
ATOM 1131 N N . LEU A 1 140 ? 12.476 -5.114 -17.282 1.00 92.12 140 LEU A N 1
ATOM 1132 C CA . LEU A 1 140 ? 12.065 -3.794 -17.771 1.00 92.12 140 LEU A CA 1
ATOM 1133 C C . LEU A 1 140 ? 13.137 -2.723 -17.534 1.00 92.12 140 LEU A C 1
ATOM 1135 O O . LEU A 1 140 ? 13.348 -1.874 -18.396 1.00 92.12 140 LEU A O 1
ATOM 1139 N N . ALA A 1 141 ? 13.832 -2.761 -16.395 1.00 91.50 141 ALA A N 1
ATOM 1140 C CA . ALA A 1 141 ? 14.938 -1.845 -16.118 1.00 91.50 141 ALA A CA 1
ATOM 1141 C C . ALA A 1 141 ? 16.158 -2.093 -17.017 1.00 91.50 141 ALA A C 1
ATOM 1143 O O . ALA A 1 141 ? 16.776 -1.134 -17.467 1.00 91.50 141 ALA A O 1
ATOM 1144 N N . GLU A 1 142 ? 16.486 -3.356 -17.297 1.00 90.44 142 GLU A N 1
ATOM 1145 C CA . GLU A 1 142 ? 17.581 -3.748 -18.198 1.00 90.44 142 GLU A CA 1
ATOM 1146 C C . GLU A 1 142 ? 17.291 -3.343 -19.648 1.00 90.44 142 GLU A C 1
ATOM 1148 O O . GLU A 1 142 ? 18.177 -2.867 -20.355 1.00 90.44 142 GLU A O 1
ATOM 1153 N N . THR A 1 143 ? 16.031 -3.468 -20.074 1.00 85.75 143 THR A N 1
ATOM 1154 C CA . THR A 1 143 ? 15.581 -3.066 -21.418 1.00 85.75 143 THR A CA 1
ATOM 1155 C C . THR A 1 143 ? 15.452 -1.542 -21.553 1.00 85.75 143 THR A C 1
ATOM 1157 O O . THR A 1 143 ? 15.513 -1.001 -22.658 1.00 85.75 143 THR A O 1
ATOM 1160 N N . GLY A 1 144 ? 15.322 -0.818 -20.435 1.00 76.00 144 GLY A N 1
ATOM 1161 C CA . GLY A 1 144 ? 15.334 0.645 -20.345 1.00 76.00 144 GLY A CA 1
ATOM 1162 C C . GLY A 1 144 ? 16.727 1.243 -20.572 1.00 76.00 144 GLY A C 1
ATOM 1163 O O . GLY A 1 144 ? 17.257 1.950 -19.714 1.00 76.00 144 GLY A O 1
ATOM 1164 N N . LEU A 1 145 ? 17.318 0.962 -21.736 1.00 61.19 145 LEU A N 1
ATOM 1165 C CA . LEU A 1 145 ? 18.726 1.184 -22.086 1.00 61.19 145 LEU A CA 1
ATOM 1166 C C . LEU A 1 145 ? 19.214 2.642 -21.970 1.00 61.19 145 LEU A C 1
ATOM 1168 O O . LEU A 1 145 ? 20.420 2.871 -21.946 1.00 61.19 145 LEU A O 1
ATOM 1172 N N . ILE A 1 146 ? 18.316 3.629 -21.890 1.00 62.28 146 ILE A N 1
ATOM 1173 C CA . ILE A 1 146 ? 18.681 5.054 -21.985 1.00 62.28 146 ILE A CA 1
ATOM 1174 C C . ILE A 1 146 ? 18.702 5.760 -20.620 1.00 62.28 146 ILE A C 1
ATOM 1176 O O . ILE A 1 146 ? 19.544 6.625 -20.399 1.00 62.28 146 ILE A O 1
ATOM 1180 N N . LEU A 1 147 ? 17.816 5.401 -19.682 1.00 65.31 147 LEU A N 1
ATOM 1181 C CA . LEU A 1 147 ? 17.605 6.199 -18.461 1.00 65.31 147 LEU A CA 1
ATOM 1182 C C . LEU A 1 147 ? 17.904 5.463 -17.147 1.00 65.31 147 LEU A C 1
ATOM 1184 O O . LEU A 1 147 ? 17.814 6.080 -16.087 1.00 65.31 147 LEU A O 1
ATOM 1188 N N . LYS A 1 148 ? 18.258 4.165 -17.176 1.00 72.62 148 LYS A N 1
ATOM 1189 C CA . LYS A 1 148 ? 18.384 3.307 -15.970 1.00 72.62 148 LYS A CA 1
ATOM 1190 C C . LYS A 1 148 ? 17.161 3.381 -15.037 1.00 72.62 148 LYS A C 1
ATOM 1192 O O . LYS A 1 148 ? 17.246 3.068 -13.849 1.00 72.62 148 LYS A O 1
ATOM 1197 N N . THR A 1 149 ? 16.021 3.814 -15.562 1.00 81.38 149 THR A N 1
ATOM 1198 C CA . THR A 1 149 ? 14.738 3.885 -14.874 1.00 81.38 149 THR A CA 1
ATOM 1199 C C . THR A 1 149 ? 13.807 2.890 -15.538 1.00 81.38 149 THR A C 1
ATOM 1201 O O . THR A 1 149 ? 13.757 2.782 -16.764 1.00 81.38 149 THR A O 1
ATOM 1204 N N . ALA A 1 150 ? 13.085 2.125 -14.726 1.00 86.94 150 ALA A N 1
ATOM 1205 C CA . ALA A 1 150 ? 12.078 1.228 -15.255 1.00 86.94 150 ALA A CA 1
ATOM 1206 C C . ALA A 1 150 ? 10.854 2.058 -15.657 1.00 86.94 150 ALA A C 1
ATOM 1208 O O . ALA A 1 150 ? 10.425 2.952 -14.927 1.00 86.94 150 ALA A O 1
ATOM 1209 N N . ILE A 1 151 ? 10.274 1.769 -16.814 1.00 92.19 151 ILE A N 1
ATOM 1210 C CA . ILE A 1 151 ? 8.979 2.333 -17.192 1.00 92.19 151 ILE A CA 1
ATOM 1211 C C . ILE A 1 151 ? 7.910 1.397 -16.635 1.00 92.19 151 ILE A C 1
ATOM 1213 O O . ILE A 1 151 ? 7.935 0.197 -16.915 1.00 92.19 151 ILE A O 1
ATOM 1217 N N . CYS A 1 152 ? 6.988 1.925 -15.828 1.00 95.25 152 CYS A N 1
ATOM 1218 C CA . CYS A 1 152 ? 5.882 1.129 -15.305 1.00 95.25 152 CYS A CA 1
ATOM 1219 C C . CYS A 1 152 ? 5.046 0.574 -16.477 1.00 95.25 152 CYS A C 1
ATOM 1221 O O . CYS A 1 152 ? 4.550 1.361 -17.282 1.00 95.25 152 CYS A O 1
ATOM 1223 N N . PRO A 1 153 ? 4.831 -0.747 -16.594 1.00 94.56 153 PRO A N 1
ATOM 1224 C CA . PRO A 1 153 ? 4.119 -1.322 -17.738 1.00 94.56 153 PRO A CA 1
ATOM 1225 C C . PRO A 1 153 ? 2.611 -1.032 -17.716 1.00 94.56 153 PRO A C 1
ATOM 1227 O O . PRO A 1 153 ? 1.949 -1.189 -18.737 1.00 94.56 153 PRO A O 1
ATOM 1230 N N . PHE A 1 154 ? 2.078 -0.582 -16.576 1.00 95.75 154 PHE A N 1
ATOM 1231 C CA . PHE A 1 154 ? 0.654 -0.308 -16.382 1.00 95.75 154 PHE A CA 1
ATOM 1232 C C . PHE A 1 154 ? 0.284 1.129 -16.757 1.00 95.75 154 PHE A C 1
ATOM 1234 O O . PHE A 1 154 ? -0.596 1.347 -17.582 1.00 95.75 154 PHE A O 1
ATOM 1241 N N . CYS A 1 155 ? 0.991 2.118 -16.199 1.00 96.94 155 CYS A N 1
ATOM 1242 C CA . CYS A 1 155 ? 0.701 3.539 -16.424 1.00 96.94 155 CYS A CA 1
ATOM 1243 C C . CYS A 1 155 ? 1.766 4.281 -17.241 1.00 96.94 155 CYS A C 1
ATOM 1245 O O . CYS A 1 155 ? 1.612 5.468 -17.501 1.00 96.94 155 CYS A O 1
ATOM 1247 N N . ARG A 1 156 ? 2.857 3.609 -17.633 1.00 93.50 156 ARG A N 1
ATOM 1248 C CA . ARG A 1 156 ? 3.983 4.168 -18.407 1.00 93.50 156 ARG A CA 1
ATOM 1249 C C . ARG A 1 156 ? 4.751 5.306 -17.731 1.00 93.50 156 ARG A C 1
ATOM 1251 O O . ARG A 1 156 ? 5.629 5.895 -18.356 1.00 93.50 156 ARG A O 1
ATOM 1258 N N . ASN A 1 157 ? 4.510 5.563 -16.445 1.00 94.12 157 ASN A N 1
ATOM 1259 C CA . ASN A 1 157 ? 5.317 6.516 -15.691 1.00 94.12 157 ASN A CA 1
ATOM 1260 C C . ASN A 1 157 ? 6.736 5.960 -15.476 1.00 94.12 157 ASN A C 1
ATOM 1262 O O . ASN A 1 157 ? 6.879 4.819 -15.012 1.00 94.12 157 ASN A O 1
ATOM 1266 N N . PRO A 1 158 ? 7.792 6.737 -15.779 1.00 92.81 158 PRO A N 1
ATOM 1267 C CA . PRO A 1 158 ? 9.152 6.366 -15.420 1.00 92.81 158 PRO A CA 1
ATOM 1268 C C . PRO A 1 158 ? 9.271 6.322 -13.894 1.00 92.81 158 PRO A C 1
ATOM 1270 O O . PRO A 1 158 ? 8.823 7.225 -13.184 1.00 92.81 158 PRO A O 1
ATOM 1273 N N . SER A 1 159 ? 9.846 5.243 -13.373 1.00 92.88 159 SER A N 1
ATOM 1274 C CA . SER A 1 159 ? 9.917 5.007 -11.938 1.00 92.88 159 SER A CA 1
ATOM 1275 C C . SER A 1 159 ? 11.099 4.120 -11.565 1.00 92.88 159 SER A C 1
ATOM 1277 O O . SER A 1 159 ? 11.494 3.204 -12.284 1.00 92.88 159 SER A O 1
ATOM 1279 N N . LYS A 1 160 ? 11.635 4.336 -10.366 1.00 94.50 160 LYS A N 1
ATOM 1280 C CA . LYS A 1 160 ? 12.375 3.285 -9.657 1.00 94.50 160 LYS A CA 1
ATOM 1281 C C . LYS A 1 160 ? 11.373 2.314 -9.034 1.00 94.50 160 LYS A C 1
ATOM 1283 O O . LYS A 1 160 ? 10.184 2.630 -8.929 1.00 94.50 160 LYS A O 1
ATOM 1288 N N . PHE A 1 161 ? 11.835 1.151 -8.604 1.00 96.00 161 PHE A N 1
ATOM 1289 C CA . PHE A 1 161 ? 11.001 0.216 -7.859 1.00 96.00 161 PHE A CA 1
ATOM 1290 C C . PHE A 1 161 ? 11.689 -0.224 -6.572 1.00 96.00 161 PHE A C 1
ATOM 1292 O O . PHE A 1 161 ? 12.917 -0.265 -6.496 1.00 96.00 161 PHE A O 1
ATOM 1299 N N . VAL A 1 162 ? 10.882 -0.550 -5.567 1.00 97.12 162 VAL A N 1
ATOM 1300 C CA . VAL A 1 162 ? 11.328 -1.067 -4.269 1.00 97.12 162 VAL A CA 1
ATOM 1301 C C . VAL A 1 162 ? 10.731 -2.441 -4.027 1.00 97.12 162 VAL A C 1
ATOM 1303 O O . VAL A 1 162 ? 9.614 -2.725 -4.457 1.00 97.12 162 VAL A O 1
ATOM 1306 N N . ARG A 1 163 ? 11.488 -3.308 -3.352 1.00 97.12 163 ARG A N 1
ATOM 1307 C CA . ARG A 1 163 ? 11.001 -4.620 -2.924 1.00 97.12 163 ARG A CA 1
ATOM 1308 C C . ARG A 1 163 ? 9.950 -4.445 -1.835 1.00 97.12 163 ARG A C 1
ATOM 1310 O O . ARG A 1 163 ? 10.161 -3.674 -0.907 1.00 97.12 163 ARG A O 1
ATOM 1317 N N . ILE A 1 164 ? 8.864 -5.199 -1.946 1.00 95.69 164 ILE A N 1
ATOM 1318 C CA . ILE A 1 164 ? 7.850 -5.302 -0.900 1.00 95.69 164 ILE A CA 1
ATOM 1319 C C . ILE A 1 164 ? 8.152 -6.545 -0.076 1.00 95.69 164 ILE A C 1
ATOM 1321 O O . ILE A 1 164 ? 8.455 -7.608 -0.630 1.00 95.69 164 ILE A O 1
ATOM 1325 N N . PHE A 1 165 ? 8.092 -6.391 1.241 1.00 92.31 165 PHE A N 1
ATOM 1326 C CA . PHE A 1 165 ? 8.170 -7.491 2.186 1.00 92.31 165 PHE A CA 1
ATOM 1327 C C . PHE A 1 165 ? 6.750 -7.833 2.611 1.00 92.31 165 PHE A C 1
ATOM 1329 O O . PHE A 1 165 ? 6.022 -6.981 3.107 1.00 92.31 165 PHE A O 1
ATOM 1336 N N . GLU A 1 166 ? 6.352 -9.066 2.336 1.00 84.38 166 GLU A N 1
ATOM 1337 C CA . GLU A 1 166 ? 5.070 -9.601 2.772 1.00 84.38 166 GLU A CA 1
ATOM 1338 C C . GLU A 1 166 ? 5.349 -10.468 3.982 1.00 84.38 166 GLU A C 1
ATOM 1340 O O . GLU A 1 166 ? 6.104 -11.437 3.886 1.00 84.38 166 GLU A O 1
ATOM 1345 N N . GLU A 1 167 ? 4.777 -10.097 5.120 1.00 81.38 167 GLU A N 1
ATOM 1346 C CA . GLU A 1 167 ? 4.763 -10.983 6.269 1.00 81.38 167 GLU A CA 1
ATOM 1347 C C . GLU A 1 167 ? 3.829 -12.145 5.946 1.00 81.38 167 GLU A C 1
ATOM 1349 O O . GLU A 1 167 ? 2.641 -11.968 5.666 1.00 81.38 167 GLU A O 1
ATOM 1354 N N . GLU A 1 168 ? 4.378 -13.357 5.942 1.00 69.56 168 GLU A N 1
ATOM 1355 C CA . GLU A 1 168 ? 3.537 -14.538 6.032 1.00 69.56 168 GLU A CA 1
ATOM 1356 C C . GLU A 1 168 ? 2.869 -14.479 7.397 1.00 69.56 168 GLU A C 1
ATOM 1358 O O . GLU A 1 168 ? 3.552 -14.550 8.421 1.00 69.56 168 GLU A O 1
ATOM 1363 N N . TYR A 1 169 ? 1.545 -14.324 7.407 1.00 70.75 169 TYR A N 1
ATOM 1364 C CA . TYR A 1 169 ? 0.770 -14.444 8.629 1.00 70.75 169 TYR A CA 1
ATOM 1365 C C . TYR A 1 169 ? 1.081 -15.804 9.252 1.00 70.75 169 TYR A C 1
ATOM 1367 O O . TYR A 1 169 ? 0.622 -16.850 8.787 1.00 70.75 169 TYR A O 1
ATOM 1375 N N . ARG A 1 170 ? 1.905 -15.792 10.295 1.00 69.06 170 ARG A N 1
ATOM 1376 C CA . ARG A 1 170 ? 2.004 -16.906 11.219 1.00 69.06 170 ARG A CA 1
ATOM 1377 C C . ARG A 1 170 ? 0.946 -16.631 12.269 1.00 69.06 170 ARG A C 1
ATOM 1379 O O . ARG A 1 170 ? 1.107 -15.637 12.980 1.00 69.06 170 ARG A O 1
ATOM 1386 N N . PRO A 1 171 ? -0.119 -17.448 12.370 1.00 69.31 171 PRO A N 1
ATOM 1387 C CA . PRO A 1 171 ? -1.006 -17.333 13.512 1.00 69.31 171 PRO A CA 1
ATOM 1388 C C . PRO A 1 171 ? -0.124 -17.402 14.754 1.00 69.31 171 PRO A C 1
ATOM 1390 O O . PRO A 1 171 ? 0.700 -18.317 14.883 1.00 69.31 171 PRO A O 1
ATOM 1393 N N . SER A 1 172 ? -0.226 -16.393 15.617 1.00 74.56 172 SER A N 1
ATOM 1394 C CA . SER A 1 172 ? 0.411 -16.473 16.920 1.00 74.56 172 SER A CA 1
ATOM 1395 C C . SER A 1 172 ? -0.073 -17.770 17.573 1.00 74.56 172 SER A C 1
ATOM 1397 O O . SER A 1 172 ? -1.257 -18.109 17.449 1.00 74.56 172 SER A O 1
ATOM 1399 N N . PRO A 1 173 ? 0.818 -18.550 18.213 1.00 74.62 173 PRO A N 1
ATOM 1400 C CA . PRO A 1 173 ? 0.351 -19.675 19.005 1.00 74.62 173 PRO A CA 1
ATOM 1401 C C . PRO A 1 173 ? -0.710 -19.144 19.979 1.00 74.62 173 PRO A C 1
ATOM 1403 O O . PRO A 1 173 ? -0.526 -18.037 20.500 1.00 74.62 173 PRO A O 1
ATOM 1406 N N . PRO A 1 174 ? -1.821 -19.873 20.192 1.00 67.94 174 PRO A N 1
ATOM 1407 C CA . PRO A 1 174 ? -2.860 -19.426 21.107 1.00 67.94 174 PRO A CA 1
ATOM 1408 C C . PRO A 1 174 ? -2.193 -19.103 22.442 1.00 67.94 174 PRO A C 1
ATOM 1410 O O . PRO A 1 174 ? -1.494 -19.943 23.015 1.00 67.94 174 PRO A O 1
ATOM 1413 N N . SER A 1 175 ? -2.327 -17.859 22.898 1.00 71.25 175 SER A N 1
ATOM 1414 C CA . SER A 1 175 ? -1.801 -17.458 24.194 1.00 71.25 175 SER A CA 1
ATOM 1415 C C . SER A 1 175 ? -2.513 -18.298 25.251 1.00 71.25 175 SER A C 1
ATOM 1417 O O . SER A 1 175 ? -3.712 -18.130 25.460 1.00 71.25 175 SER A O 1
ATOM 1419 N N . PHE A 1 176 ? -1.787 -19.213 25.894 1.00 61.12 176 PHE A N 1
ATOM 1420 C CA . PHE A 1 176 ? -2.249 -20.065 26.997 1.00 61.12 176 PHE A CA 1
ATOM 1421 C C . PHE A 1 176 ? -2.526 -19.269 28.290 1.00 61.12 176 PHE A C 1
ATOM 1423 O O . PHE A 1 176 ? -2.183 -19.702 29.388 1.00 61.12 176 PHE A O 1
ATOM 1430 N N . SER A 1 177 ? -3.130 -18.089 28.191 1.00 61.78 177 SER A N 1
ATOM 1431 C CA . SER A 1 177 ? -3.537 -17.336 29.366 1.00 61.78 177 SER A CA 1
ATOM 1432 C C . SER A 1 177 ? -4.948 -17.759 29.756 1.00 61.78 177 SER A C 1
ATOM 1434 O O . SER A 1 177 ? -5.914 -17.473 29.052 1.00 61.78 177 SER A O 1
ATOM 1436 N N . THR A 1 178 ? -5.038 -18.358 30.944 1.00 55.22 178 THR A N 1
ATOM 1437 C CA . THR A 1 178 ? -6.247 -18.557 31.765 1.00 55.22 178 THR A CA 1
ATOM 1438 C C . THR A 1 178 ? -7.051 -19.843 31.530 1.00 55.22 178 THR A C 1
ATOM 1440 O O . THR A 1 178 ? -8.229 -19.819 31.199 1.00 55.22 178 THR A O 1
ATOM 1443 N N . VAL A 1 179 ? -6.451 -20.993 31.854 1.00 53.81 179 VAL A N 1
ATOM 1444 C CA . VAL A 1 179 ? -7.208 -22.046 32.555 1.00 53.81 179 VAL A CA 1
ATOM 1445 C C . VAL A 1 179 ? -6.822 -21.941 34.027 1.00 53.81 179 VAL A C 1
ATOM 1447 O O . VAL A 1 179 ? -5.906 -22.614 34.495 1.00 53.81 179 VAL A O 1
ATOM 1450 N N . LEU A 1 180 ? -7.463 -21.019 34.749 1.00 56.81 180 LEU A N 1
ATOM 1451 C CA . LEU A 1 180 ? -7.458 -21.071 36.207 1.00 56.81 180 LEU A CA 1
ATOM 1452 C C . LEU A 1 180 ? -8.313 -22.276 36.599 1.00 56.81 180 LEU A C 1
ATOM 1454 O O . LEU A 1 180 ? -9.536 -22.242 36.519 1.00 56.81 180 LEU A O 1
ATOM 1458 N N . LEU A 1 181 ? -7.637 -23.367 36.953 1.00 55.50 181 LEU A N 1
ATOM 1459 C CA . LEU A 1 181 ? -8.231 -24.500 37.647 1.00 55.50 181 LEU A CA 1
ATOM 1460 C C . LEU A 1 181 ? -8.816 -23.993 38.968 1.00 55.50 181 LEU A C 1
ATOM 1462 O O . LEU A 1 181 ? -8.073 -23.643 39.885 1.00 55.50 181 LEU A O 1
ATOM 1466 N N . SER A 1 182 ? -10.140 -23.953 39.058 1.00 55.03 182 SER A N 1
ATOM 1467 C CA . SER A 1 182 ? -10.855 -23.815 40.323 1.00 55.03 182 SER A CA 1
ATOM 1468 C C . SER A 1 182 ? -10.499 -25.014 41.213 1.00 55.03 182 SER A C 1
ATOM 1470 O O . SER A 1 182 ? -10.677 -26.154 40.768 1.00 55.03 182 SER A O 1
ATOM 1472 N N . PRO A 1 183 ? -10.002 -24.820 42.446 1.00 71.12 183 PRO A N 1
ATOM 1473 C CA . PRO A 1 183 ? -9.871 -25.918 43.393 1.00 71.12 183 PRO A CA 1
ATOM 1474 C C . PRO A 1 183 ? -11.265 -26.400 43.812 1.00 71.12 183 PRO A C 1
ATOM 1476 O O . PRO A 1 183 ? -12.165 -25.586 44.019 1.00 71.12 183 PRO A O 1
ATOM 1479 N N . SER A 1 184 ? -11.422 -27.723 43.891 1.00 71.38 184 SER A N 1
ATOM 1480 C CA . SER A 1 184 ? -12.601 -28.412 44.438 1.00 71.38 184 SER A CA 1
ATOM 1481 C C . SER A 1 184 ? -12.605 -28.418 45.962 1.00 71.38 184 SER A C 1
ATOM 1483 O O . SER A 1 184 ? -11.495 -28.423 46.542 1.00 71.38 184 SER A O 1
#

InterPro domains:
  IPR001841 Zinc finger, RING-type [PS50089] (111-156)
  IPR013083 Zinc finger, RING/FYVE/PHD-type [G3DSA:3.30.40.10] (83-170)

pLDDT: mean 75.17, std 16.77, range [38.56, 97.81]

Foldseek 3Di:
DDDDDDDDPDPPQVVVCVVVVHRDPVNVVVVVVVVVVVVPPPDDDPVVVVVVVVVVVVVVVVVVPPPPPPPDPPVVVVVVVVVVVVVVVVVVVVVVCPPVVNVPPPDFCQFPPVRDRHAPKKKAFVVPRDIGHPVVQVVQLVVVVPPSFRQDPPPRDTGDIDIDDDDDDDPDDPPPPDPPPDDD